Protein AF-Q30PV7-F1 (afdb_monomer_lite)

Secondary structure (DSSP, 8-state):
---HHHHHHHHTGGG---SSHHHHHHHHHHHIIIIIIHH--BGGGTSB-HHHHHHHHHTTS---------TTS--

Structure (mmCIF, N/CA/C/O backbone):
data_AF-Q30PV7-F1
#
_entry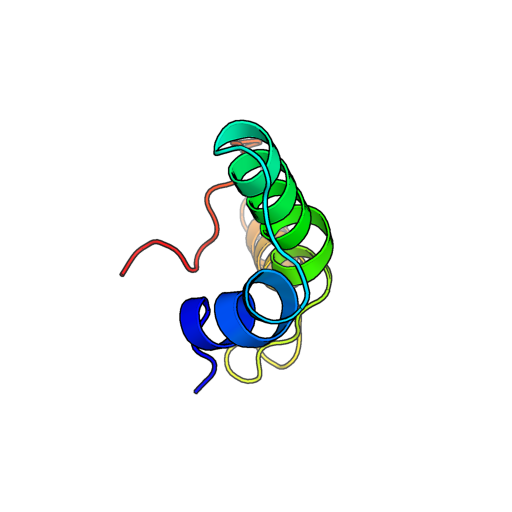.id   AF-Q30PV7-F1
#
loop_
_atom_site.group_PDB
_atom_site.id
_atom_site.type_symbol
_atom_site.label_atom_id
_atom_site.label_alt_id
_atom_site.label_comp_id
_atom_site.label_asym_id
_atom_site.label_entity_id
_atom_site.label_seq_id
_atom_site.pdbx_PDB_ins_code
_atom_site.Cartn_x
_atom_site.Cartn_y
_atom_site.Cartn_z
_atom_site.occupancy
_atom_site.B_iso_or_equiv
_atom_site.auth_seq_id
_atom_site.auth_comp_id
_atom_site.auth_asym_id
_atom_site.auth_atom_id
_atom_s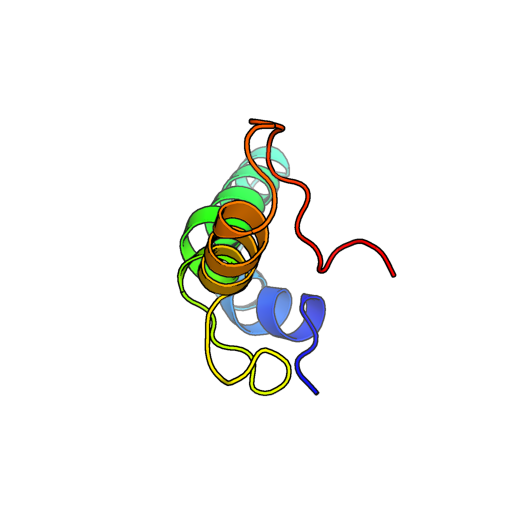ite.pdbx_PDB_model_num
ATOM 1 N N . MET A 1 1 ? -4.980 3.773 -17.447 1.00 50.09 1 MET A N 1
ATOM 2 C CA . MET A 1 1 ? -4.213 4.537 -16.436 1.00 50.09 1 MET A CA 1
ATOM 3 C C . MET A 1 1 ? -4.559 4.002 -15.048 1.00 50.09 1 MET A C 1
ATOM 5 O O . MET A 1 1 ? -5.729 4.017 -14.679 1.00 50.09 1 MET A O 1
ATOM 9 N N . HIS A 1 2 ? -3.584 3.459 -14.315 1.00 64.31 2 HIS A N 1
ATOM 10 C CA . HIS A 1 2 ? -3.810 2.859 -12.993 1.00 64.31 2 HIS A CA 1
ATOM 11 C C . HIS A 1 2 ? -3.498 3.889 -11.903 1.00 64.31 2 HIS A C 1
ATOM 13 O O . HIS A 1 2 ? -2.362 4.337 -11.803 1.00 64.31 2 HIS A O 1
ATOM 19 N N . ASN A 1 3 ? -4.496 4.297 -11.115 1.00 84.19 3 ASN A N 1
ATOM 20 C CA . ASN A 1 3 ? -4.303 5.241 -10.009 1.00 84.19 3 ASN A CA 1
ATOM 21 C C . ASN A 1 3 ? -4.134 4.463 -8.691 1.00 84.19 3 ASN A C 1
ATOM 23 O O . ASN A 1 3 ? -5.024 3.690 -8.306 1.00 84.19 3 ASN A O 1
ATOM 27 N N . PHE A 1 4 ? -3.012 4.687 -8.000 1.00 85.56 4 PHE A N 1
ATOM 28 C CA . PHE A 1 4 ? -2.699 4.090 -6.699 1.00 85.56 4 PHE A CA 1
ATOM 29 C C . PHE A 1 4 ? -3.838 4.294 -5.691 1.00 85.56 4 PHE A C 1
ATOM 31 O O . PHE A 1 4 ? -4.406 3.318 -5.198 1.00 85.56 4 PHE A O 1
ATOM 38 N N . PHE A 1 5 ? -4.264 5.541 -5.463 1.00 87.75 5 PHE A N 1
ATOM 39 C CA . PHE A 1 5 ? -5.286 5.867 -4.463 1.00 87.75 5 PHE A CA 1
ATOM 40 C C . PHE A 1 5 ? -6.651 5.266 -4.792 1.00 87.75 5 PHE A C 1
ATOM 42 O O . PHE A 1 5 ? -7.386 4.855 -3.893 1.00 87.75 5 PHE A O 1
ATOM 49 N N . LYS A 1 6 ? -7.000 5.176 -6.082 1.00 90.75 6 LYS A N 1
ATOM 50 C CA . LYS A 1 6 ? -8.238 4.508 -6.514 1.00 90.75 6 LYS A CA 1
ATOM 51 C C . LYS A 1 6 ? -8.222 3.032 -6.113 1.00 90.75 6 LYS A C 1
ATOM 53 O O . LYS A 1 6 ? -9.237 2.517 -5.644 1.00 90.75 6 LYS A O 1
ATOM 58 N N . SER A 1 7 ? -7.072 2.384 -6.267 1.00 90.94 7 SER A N 1
ATOM 59 C CA . SER A 1 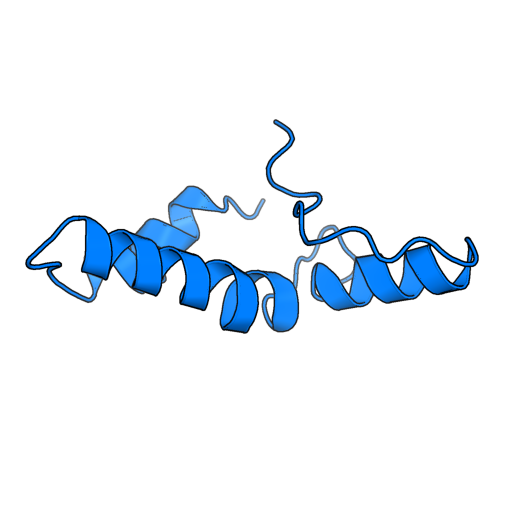7 ? -6.885 0.965 -5.965 1.00 90.94 7 SER A CA 1
ATOM 60 C C . SER A 1 7 ? -6.822 0.710 -4.467 1.00 90.94 7 SER A C 1
ATOM 62 O O . SER A 1 7 ? -7.589 -0.104 -3.972 1.00 90.94 7 SER A O 1
ATOM 64 N N . LEU A 1 8 ? -6.023 1.491 -3.733 1.00 93.19 8 LEU A N 1
ATOM 65 C CA . LEU A 1 8 ? -5.944 1.439 -2.272 1.00 93.19 8 LEU A CA 1
ATOM 66 C C . LEU A 1 8 ? -7.335 1.569 -1.639 1.00 93.19 8 LEU A C 1
ATOM 68 O O . LEU A 1 8 ? -7.729 0.756 -0.804 1.00 93.19 8 LEU A O 1
ATOM 72 N N . LYS A 1 9 ? -8.129 2.552 -2.088 1.00 93.31 9 LYS A N 1
ATOM 73 C CA . LYS A 1 9 ? -9.492 2.735 -1.581 1.00 93.31 9 LYS A CA 1
ATOM 74 C C . LYS A 1 9 ? -10.392 1.543 -1.901 1.00 93.31 9 LYS A C 1
ATOM 76 O O . LYS A 1 9 ? -11.167 1.123 -1.053 1.00 93.31 9 LYS A O 1
ATOM 81 N N . LYS A 1 10 ? -10.333 1.015 -3.127 1.00 94.31 10 LYS A N 1
ATOM 82 C CA . LYS A 1 10 ? -11.189 -0.095 -3.578 1.00 94.31 10 LYS A CA 1
ATOM 83 C C . LYS A 1 10 ? -10.839 -1.421 -2.900 1.00 94.31 10 LYS A C 1
ATOM 85 O O . LYS A 1 10 ? -11.737 -2.189 -2.575 1.00 94.31 10 LYS A O 1
ATOM 90 N N . GLU A 1 11 ? -9.557 -1.707 -2.745 1.00 94.12 11 GLU A N 1
ATOM 91 C CA . GLU A 1 11 ? -9.075 -3.032 -2.357 1.00 94.12 11 GLU A CA 1
ATOM 92 C C . GLU A 1 11 ? -8.830 -3.168 -0.866 1.00 94.12 11 GLU A C 1
ATOM 94 O O . GLU A 1 11 ? -9.021 -4.264 -0.350 1.00 94.12 11 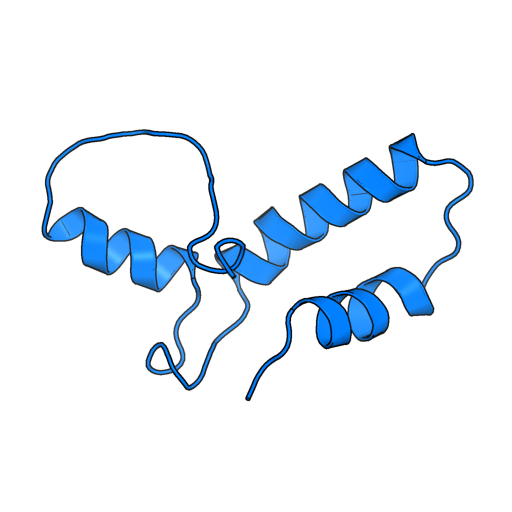GLU A O 1
ATOM 99 N N . LEU A 1 12 ? -8.461 -2.075 -0.193 1.00 94.75 12 LEU A N 1
ATOM 100 C CA . LEU A 1 12 ? -8.174 -2.065 1.234 1.00 94.75 12 LEU A CA 1
ATOM 101 C C . LEU A 1 12 ? -9.244 -1.285 2.005 1.00 94.75 12 LEU A C 1
ATOM 103 O O . LEU A 1 12 ? -9.975 -1.869 2.797 1.00 94.75 12 LEU A O 1
ATOM 107 N N . VAL A 1 13 ? -9.381 0.022 1.748 1.00 94.50 13 VAL A N 1
ATOM 108 C CA . VAL A 1 13 ? -10.169 0.921 2.621 1.00 94.50 13 VAL A CA 1
ATOM 109 C C . VAL A 1 13 ? -11.662 0.591 2.619 1.00 94.50 13 VAL A C 1
ATOM 111 O O . VAL A 1 13 ? -12.295 0.625 3.661 1.00 94.50 13 VAL A O 1
ATOM 114 N N . ARG A 1 14 ? -12.250 0.254 1.467 1.00 95.25 14 ARG A N 1
ATOM 115 C CA . ARG A 1 14 ? -13.686 -0.066 1.379 1.00 95.25 14 ARG A CA 1
ATOM 116 C C . ARG A 1 14 ? -14.052 -1.456 1.902 1.00 95.25 14 ARG A C 1
ATOM 118 O O . ARG A 1 14 ? -15.236 -1.743 2.014 1.00 95.25 14 ARG A O 1
ATOM 125 N N . LYS A 1 15 ? -13.073 -2.328 2.160 1.00 93.62 15 LYS A N 1
ATOM 126 C CA . LYS A 1 15 ? -13.319 -3.724 2.556 1.00 93.62 15 LYS A CA 1
ATOM 127 C C . LYS A 1 15 ? -13.267 -3.958 4.062 1.00 93.62 15 LYS A C 1
ATOM 129 O O . LYS A 1 15 ? -13.649 -5.035 4.503 1.00 93.62 15 LYS A O 1
ATOM 134 N N . GLN A 1 16 ? -12.773 -2.996 4.836 1.00 93.38 16 GLN A N 1
ATOM 135 C CA . GLN A 1 16 ? -12.603 -3.144 6.278 1.00 93.38 16 GLN A CA 1
ATOM 136 C C . GLN A 1 16 ? -12.733 -1.802 6.993 1.00 93.38 16 GLN A C 1
ATOM 138 O O . GLN A 1 16 ? -12.489 -0.748 6.408 1.00 93.38 16 GLN A O 1
ATOM 143 N N . ILE A 1 17 ? -13.081 -1.859 8.274 1.00 94.81 17 ILE A N 1
ATOM 144 C CA . ILE A 1 17 ? -13.101 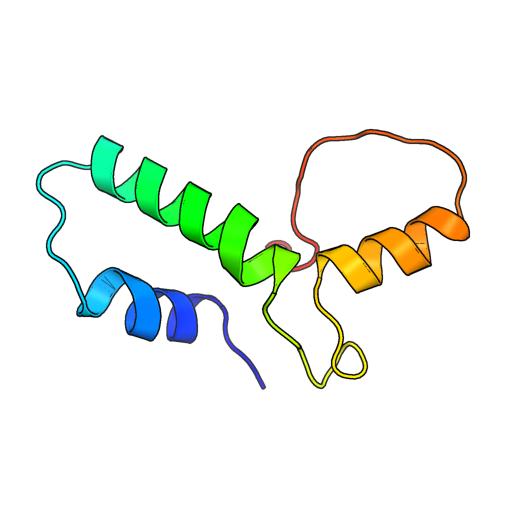-0.705 9.172 1.00 94.81 17 ILE A CA 1
ATOM 145 C C . ILE A 1 17 ? -11.847 -0.774 10.041 1.00 94.81 17 ILE A C 1
ATOM 147 O O . ILE A 1 17 ? -11.524 -1.827 10.588 1.00 94.81 17 ILE A O 1
ATOM 151 N N . PHE A 1 18 ? -11.136 0.345 10.166 1.00 96.19 18 PHE A N 1
ATOM 152 C CA . PHE A 1 18 ? -9.960 0.443 11.026 1.00 96.19 18 PHE A CA 1
ATOM 153 C C . PHE A 1 18 ? -10.354 1.023 12.381 1.00 96.19 18 PHE A C 1
ATOM 155 O O . PHE A 1 18 ? -10.946 2.098 12.436 1.00 96.19 18 PHE A O 1
ATOM 162 N N . LEU A 1 19 ? -10.010 0.318 13.460 1.00 95.56 19 LEU A N 1
ATOM 163 C CA . LEU A 1 19 ? -10.312 0.754 14.827 1.00 95.56 19 LEU A CA 1
ATOM 164 C C . LEU A 1 19 ? -9.412 1.907 15.279 1.00 95.56 19 LEU A C 1
ATOM 166 O O . LEU A 1 19 ? -9.866 2.805 15.979 1.00 95.56 19 LEU A O 1
ATOM 170 N N . THR A 1 20 ? -8.144 1.894 14.861 1.00 97.81 20 THR A N 1
ATOM 171 C CA . THR A 1 20 ? -7.175 2.942 15.194 1.00 97.81 20 THR A CA 1
ATOM 172 C C . THR A 1 20 ? -6.342 3.339 13.981 1.00 97.81 20 THR A C 1
ATOM 174 O O . THR A 1 20 ? -6.276 2.630 12.966 1.00 97.81 20 THR A O 1
ATOM 177 N N . ARG A 1 21 ? -5.680 4.495 14.088 1.00 96.44 21 ARG A N 1
ATOM 178 C CA . ARG A 1 21 ? -4.807 5.019 13.035 1.00 96.44 21 ARG A CA 1
ATOM 179 C C . ARG A 1 21 ? -3.573 4.140 12.833 1.00 96.44 21 ARG A C 1
ATOM 181 O O . ARG A 1 21 ? -3.131 3.977 11.700 1.00 96.44 21 ARG A O 1
ATOM 188 N N . GLU A 1 22 ? -3.043 3.556 13.900 1.00 97.06 22 GLU A N 1
ATOM 189 C CA . GLU A 1 22 ? -1.862 2.688 13.881 1.00 97.06 22 GLU A CA 1
ATOM 190 C C . GLU A 1 22 ? -2.161 1.398 13.110 1.00 97.06 22 GLU A C 1
ATOM 192 O O . GLU A 1 22 ? -1.387 0.999 12.238 1.00 97.06 22 GLU A O 1
ATOM 197 N N . VAL A 1 23 ? -3.333 0.798 13.353 1.00 96.12 23 VAL A N 1
ATOM 198 C CA . VAL A 1 23 ? -3.798 -0.381 12.608 1.00 96.12 23 VAL A CA 1
ATOM 199 C C . VAL A 1 23 ? -3.977 -0.047 11.127 1.00 96.12 23 VAL A C 1
ATOM 201 O O . VAL A 1 23 ? -3.523 -0.804 10.266 1.00 96.12 23 VAL A O 1
ATOM 204 N N . ALA A 1 24 ? -4.585 1.101 10.809 1.00 95.69 24 ALA A N 1
ATOM 205 C CA . ALA A 1 24 ? -4.722 1.553 9.426 1.00 95.69 24 ALA A CA 1
ATOM 206 C C . ALA A 1 24 ? -3.356 1.741 8.747 1.00 95.69 24 ALA A C 1
ATOM 208 O O . ALA A 1 24 ? -3.164 1.279 7.623 1.00 95.69 24 ALA A O 1
ATOM 209 N N . ALA A 1 25 ? -2.398 2.373 9.429 1.00 94.50 25 ALA A N 1
ATOM 210 C CA . ALA A 1 25 ? -1.059 2.613 8.899 1.00 94.50 25 ALA A CA 1
ATOM 211 C C . ALA A 1 25 ? -0.315 1.300 8.620 1.00 94.50 25 ALA A C 1
ATOM 213 O O . ALA A 1 25 ? 0.225 1.127 7.529 1.00 94.50 25 ALA A O 1
ATOM 214 N N . SER A 1 26 ? -0.359 0.350 9.559 1.00 95.12 26 SER A N 1
ATOM 215 C CA . SER A 1 26 ? 0.238 -0.978 9.391 1.00 95.12 26 SER A CA 1
ATOM 216 C C . SER A 1 26 ? -0.369 -1.727 8.199 1.00 95.12 26 SER A C 1
ATOM 218 O O . SER A 1 26 ? 0.361 -2.241 7.354 1.00 95.12 26 SER A O 1
ATOM 220 N N . LYS A 1 27 ? -1.700 -1.704 8.053 1.00 95.31 27 LYS A N 1
ATOM 221 C CA . LYS A 1 27 ? -2.388 -2.352 6.924 1.00 95.31 27 LYS A CA 1
ATOM 222 C C . LYS A 1 27 ? -2.103 -1.687 5.582 1.00 95.31 27 LYS A C 1
ATOM 224 O O . LYS A 1 27 ? -2.009 -2.376 4.568 1.00 95.31 27 LYS A O 1
ATOM 229 N N . ILE A 1 28 ? -1.966 -0.363 5.557 1.00 93.38 28 ILE A N 1
ATOM 230 C CA . ILE A 1 28 ? -1.562 0.367 4.352 1.00 93.38 28 ILE A CA 1
ATOM 231 C C . ILE A 1 28 ? -0.125 0.001 3.973 1.00 93.38 28 ILE A C 1
ATOM 233 O O . ILE A 1 28 ? 0.125 -0.268 2.801 1.00 93.38 28 ILE A O 1
ATOM 237 N N . PHE A 1 29 ? 0.793 -0.056 4.941 1.00 91.50 29 PHE A N 1
ATOM 238 C CA . PHE A 1 29 ? 2.179 -0.461 4.707 1.00 91.50 29 PHE A CA 1
ATOM 239 C C . PHE A 1 29 ? 2.264 -1.885 4.144 1.00 91.50 29 PHE A C 1
ATOM 241 O O . PHE A 1 29 ? 2.856 -2.098 3.089 1.00 91.50 29 PHE A O 1
ATOM 248 N N . GLU A 1 30 ? 1.585 -2.839 4.785 1.00 92.25 30 GLU A N 1
ATOM 249 C CA . GLU A 1 30 ? 1.494 -4.231 4.331 1.00 92.25 30 GLU A CA 1
ATOM 250 C C . GLU A 1 30 ? 0.958 -4.316 2.894 1.00 92.25 30 GLU A C 1
ATOM 252 O O . GLU A 1 30 ? 1.527 -4.998 2.042 1.00 92.25 30 GLU A O 1
ATOM 257 N N . TYR A 1 31 ? -0.106 -3.570 2.590 1.00 93.62 31 TYR A N 1
ATOM 258 C CA . TYR A 1 31 ? -0.676 -3.513 1.248 1.00 93.62 31 TYR A CA 1
ATOM 259 C C . TYR A 1 31 ? 0.300 -2.936 0.214 1.00 93.62 31 TYR A C 1
ATOM 261 O O . TYR A 1 31 ? 0.349 -3.430 -0.914 1.00 93.62 31 TYR A O 1
ATOM 269 N N . ILE A 1 32 ? 1.061 -1.895 0.562 1.00 91.00 32 ILE A N 1
ATOM 270 C CA . ILE A 1 32 ? 2.036 -1.285 -0.348 1.00 91.00 32 ILE A CA 1
ATOM 271 C C . ILE A 1 32 ? 3.162 -2.280 -0.649 1.00 91.00 32 ILE A C 1
ATOM 273 O O . ILE A 1 32 ? 3.394 -2.584 -1.816 1.00 91.00 32 ILE A O 1
ATOM 277 N N . GLU A 1 33 ? 3.789 -2.859 0.373 1.00 86.50 33 GLU A N 1
ATOM 278 C CA . GLU A 1 33 ? 4.967 -3.718 0.203 1.00 86.50 33 GLU A CA 1
ATOM 279 C C . GLU A 1 33 ? 4.613 -5.113 -0.333 1.00 86.50 33 GLU A C 1
ATOM 281 O O . GLU A 1 33 ? 5.146 -5.586 -1.343 1.00 86.50 33 GLU A O 1
ATOM 286 N N . MET A 1 34 ? 3.666 -5.791 0.316 1.00 88.88 34 MET A N 1
ATOM 287 C CA . MET A 1 34 ? 3.394 -7.212 0.070 1.00 88.88 34 MET A CA 1
ATOM 288 C C . MET A 1 34 ? 2.414 -7.469 -1.075 1.00 88.88 34 MET A C 1
ATOM 290 O O . MET A 1 34 ? 2.274 -8.612 -1.525 1.00 88.88 34 MET A O 1
ATOM 294 N N . PHE A 1 35 ? 1.718 -6.432 -1.548 1.00 90.50 35 PHE A N 1
ATOM 295 C CA . PHE A 1 35 ? 0.760 -6.569 -2.640 1.00 90.50 35 PHE A CA 1
ATOM 296 C C . PHE A 1 35 ? 1.017 -5.595 -3.786 1.00 90.50 35 PHE A C 1
ATOM 298 O O . PHE A 1 35 ? 1.182 -6.032 -4.925 1.00 90.50 35 PHE A O 1
ATOM 305 N N . TYR A 1 36 ? 1.049 -4.289 -3.522 1.00 89.94 36 TYR A N 1
ATOM 306 C CA . TYR A 1 36 ? 1.156 -3.297 -4.586 1.00 89.94 36 TYR A CA 1
ATOM 307 C C . TYR A 1 36 ? 2.521 -3.371 -5.281 1.00 89.94 36 TYR A C 1
ATOM 309 O O . TYR A 1 36 ? 2.588 -3.695 -6.460 1.00 89.94 36 TYR A O 1
ATOM 317 N N . ASN A 1 37 ? 3.612 -3.145 -4.557 1.00 86.69 37 ASN A N 1
ATOM 318 C CA . ASN A 1 37 ? 4.954 -3.088 -5.131 1.00 86.69 37 ASN A CA 1
ATOM 319 C C . ASN A 1 37 ? 5.435 -4.457 -5.634 1.00 86.69 37 ASN A C 1
ATOM 321 O O . ASN A 1 37 ? 6.083 -4.545 -6.673 1.00 86.69 37 ASN A O 1
ATOM 325 N N . SER A 1 38 ? 5.068 -5.539 -4.944 1.00 86.38 38 SER A N 1
ATOM 326 C CA . SER A 1 38 ? 5.537 -6.893 -5.263 1.00 86.38 38 SER A CA 1
ATOM 327 C C . SER A 1 38 ? 4.719 -7.618 -6.333 1.00 86.38 38 SER A C 1
ATOM 329 O O . SER A 1 38 ? 5.303 -8.321 -7.155 1.00 86.38 38 SER A O 1
ATOM 331 N N . LYS A 1 39 ? 3.386 -7.483 -6.346 1.00 88.25 39 LYS A N 1
ATOM 332 C CA . LYS A 1 39 ? 2.506 -8.330 -7.181 1.00 88.25 39 LYS A CA 1
ATOM 333 C C . LYS A 1 39 ? 1.720 -7.569 -8.238 1.00 88.25 39 LYS A C 1
ATOM 335 O O . LYS A 1 39 ? 1.285 -8.169 -9.224 1.00 88.25 39 LYS A O 1
ATOM 340 N N . ARG A 1 40 ? 1.461 -6.273 -8.049 1.00 88.25 40 ARG A N 1
ATOM 341 C CA . ARG A 1 40 ? 0.589 -5.534 -8.962 1.00 88.25 40 ARG A CA 1
ATOM 342 C C . ARG A 1 40 ? 1.294 -5.263 -10.280 1.00 88.25 40 ARG A C 1
ATOM 344 O O . ARG A 1 40 ? 2.265 -4.528 -10.323 1.00 88.25 40 ARG A O 1
ATOM 351 N N . ARG A 1 41 ? 0.733 -5.779 -11.369 1.00 89.00 41 ARG A N 1
ATOM 352 C CA . ARG A 1 41 ? 1.236 -5.539 -12.724 1.00 89.00 41 ARG A CA 1
ATOM 353 C C . ARG A 1 41 ? 0.708 -4.230 -13.291 1.00 89.00 41 ARG A C 1
ATOM 355 O O . ARG A 1 41 ? -0.487 -3.942 -13.195 1.00 89.00 41 ARG A O 1
ATOM 362 N N . HIS A 1 42 ? 1.589 -3.466 -13.928 1.00 83.94 42 HIS A N 1
ATOM 363 C CA . HIS A 1 42 ? 1.245 -2.206 -14.581 1.00 83.94 42 HIS A CA 1
ATOM 364 C C . HIS A 1 42 ? 1.490 -2.301 -16.086 1.00 83.94 42 HIS A C 1
ATOM 366 O O . HIS A 1 42 ? 2.602 -2.585 -16.516 1.00 83.94 42 HIS A O 1
ATOM 372 N N . SER A 1 43 ? 0.476 -2.000 -16.905 1.00 81.81 43 SER A N 1
ATOM 373 C CA . SER A 1 43 ? 0.618 -2.016 -18.371 1.00 81.81 43 SER A CA 1
ATOM 374 C C . SER A 1 43 ? 1.686 -1.033 -18.867 1.00 81.81 43 SER A C 1
ATOM 376 O O . SER A 1 43 ? 2.408 -1.336 -19.805 1.00 81.81 43 SER A O 1
ATOM 378 N N . TYR A 1 44 ? 1.838 0.111 -18.189 1.00 80.19 44 TYR A N 1
ATOM 379 C CA . TYR A 1 44 ? 2.894 1.091 -18.471 1.00 80.19 44 TYR A CA 1
ATOM 380 C C . TYR A 1 44 ? 4.310 0.554 -18.205 1.00 80.19 44 TYR A C 1
ATOM 382 O O . TYR A 1 44 ? 5.249 0.979 -18.862 1.00 80.19 44 TYR A O 1
ATOM 390 N N . LEU A 1 45 ? 4.462 -0.394 -17.276 1.00 79.88 45 LEU A N 1
ATOM 391 C CA . LEU A 1 45 ? 5.747 -1.031 -16.973 1.00 79.88 45 LEU A CA 1
ATOM 392 C C . LEU A 1 45 ? 5.995 -2.280 -17.837 1.00 79.88 45 LEU A C 1
ATOM 394 O O . LEU A 1 45 ? 6.922 -3.025 -17.565 1.00 79.88 45 LEU A O 1
ATOM 398 N N . GLY A 1 46 ? 5.166 -2.558 -18.849 1.00 84.00 46 GLY A N 1
ATOM 399 C CA . GLY A 1 46 ? 5.279 -3.798 -19.624 1.00 84.00 46 GLY A CA 1
ATOM 400 C C . GLY A 1 46 ? 4.688 -5.015 -18.908 1.00 84.00 46 GLY A C 1
ATOM 401 O O . GLY A 1 46 ? 5.160 -6.130 -19.085 1.00 84.00 46 GLY A O 1
ATOM 402 N N . HIS A 1 47 ? 3.638 -4.811 -18.104 1.00 87.25 47 HIS A N 1
ATOM 403 C CA . HIS A 1 47 ? 2.927 -5.862 -17.363 1.00 87.25 47 HIS A CA 1
ATOM 404 C C . HIS A 1 47 ? 3.738 -6.563 -16.262 1.00 87.25 47 HIS A C 1
ATOM 406 O O . HIS A 1 47 ? 3.356 -7.649 -15.830 1.00 87.25 47 HIS A O 1
ATOM 412 N N . ILE A 1 48 ? 4.772 -5.913 -15.735 1.00 87.38 48 ILE A N 1
ATOM 413 C CA . ILE A 1 48 ? 5.516 -6.369 -14.552 1.00 87.38 48 ILE A CA 1
ATOM 414 C C . ILE A 1 48 ? 5.173 -5.522 -13.321 1.00 87.38 48 ILE A C 1
ATOM 416 O O . ILE A 1 48 ? 4.491 -4.489 -13.431 1.00 87.38 48 ILE A O 1
ATOM 420 N N . SER A 1 49 ? 5.577 -5.992 -12.142 1.00 86.38 49 SER A N 1
ATOM 421 C CA . SER A 1 49 ? 5.407 -5.252 -10.891 1.00 86.38 49 SER A CA 1
ATOM 422 C C . SER A 1 49 ? 6.448 -4.142 -10.717 1.00 86.38 49 SER A C 1
ATOM 424 O O . SER A 1 49 ? 7.514 -4.198 -11.332 1.00 86.38 49 SER A O 1
ATOM 426 N N . PRO A 1 50 ? 6.172 -3.117 -9.887 1.00 85.06 50 PRO A N 1
ATOM 427 C CA . PRO A 1 50 ? 7.166 -2.101 -9.551 1.00 85.06 50 PRO A CA 1
ATOM 428 C C . PRO A 1 50 ? 8.488 -2.695 -9.049 1.00 85.06 50 PRO A C 1
ATOM 430 O O . PRO A 1 50 ? 9.539 -2.282 -9.525 1.00 85.06 50 PRO A O 1
ATOM 433 N N . ASN A 1 51 ? 8.448 -3.711 -8.181 1.00 86.12 51 ASN A N 1
ATOM 434 C CA . ASN A 1 51 ? 9.661 -4.376 -7.693 1.00 86.12 51 ASN A CA 1
ATOM 435 C C . ASN A 1 51 ? 10.404 -5.120 -8.807 1.00 86.12 51 ASN A C 1
ATOM 437 O O . ASN A 1 51 ? 11.629 -5.108 -8.838 1.00 86.12 51 ASN A O 1
ATOM 441 N N . GLU A 1 52 ? 9.689 -5.781 -9.720 1.00 86.62 52 GLU A N 1
ATOM 442 C CA . GLU A 1 52 ? 10.311 -6.444 -10.874 1.00 86.62 52 GLU A CA 1
ATOM 443 C C . GLU A 1 52 ? 10.980 -5.422 -11.800 1.00 86.62 52 GLU A C 1
ATOM 445 O O . GLU A 1 52 ? 12.107 -5.636 -12.242 1.00 86.62 52 GLU A O 1
ATOM 450 N N . PHE A 1 53 ? 10.319 -4.287 -12.037 1.00 85.62 53 PHE A N 1
ATOM 451 C CA . PHE A 1 53 ? 10.869 -3.187 -12.822 1.00 85.62 53 PHE A CA 1
ATOM 452 C C . PHE A 1 53 ? 12.117 -2.584 -12.162 1.00 85.62 53 PHE A C 1
ATOM 454 O O . PHE A 1 53 ? 13.138 -2.408 -12.826 1.00 85.62 53 PHE A O 1
ATOM 461 N N . GLU A 1 54 ? 12.070 -2.319 -10.852 1.00 83.50 54 GLU A N 1
ATOM 462 C CA . GLU A 1 54 ? 13.219 -1.828 -10.085 1.00 83.50 54 GLU A CA 1
ATOM 463 C C . GLU A 1 54 ? 14.367 -2.835 -10.090 1.00 83.50 54 GLU A C 1
ATOM 465 O O . GLU A 1 54 ? 15.493 -2.442 -10.362 1.00 83.50 54 GLU A O 1
ATOM 470 N N . ASN A 1 55 ? 14.109 -4.128 -9.885 1.00 83.38 55 ASN A N 1
ATOM 471 C CA . ASN A 1 55 ? 15.140 -5.168 -9.947 1.00 83.38 55 ASN A CA 1
ATOM 472 C C . ASN A 1 55 ? 15.783 -5.254 -11.337 1.00 83.38 55 ASN A C 1
ATOM 474 O O . ASN A 1 55 ? 17.002 -5.365 -11.443 1.00 83.38 55 ASN A O 1
ATOM 478 N N . MET A 1 56 ? 14.989 -5.158 -12.407 1.00 80.44 56 MET A N 1
ATOM 479 C CA . MET A 1 56 ? 15.504 -5.147 -13.777 1.00 80.44 56 MET A CA 1
ATOM 480 C C . MET A 1 56 ? 16.347 -3.894 -14.061 1.00 80.44 56 MET A C 1
ATOM 482 O O . MET A 1 56 ? 17.372 -3.983 -14.733 1.00 80.44 56 MET A O 1
ATOM 486 N N . SER A 1 57 ? 15.959 -2.744 -13.500 1.00 70.94 57 SER A N 1
ATOM 487 C CA . SER A 1 57 ? 16.725 -1.496 -13.576 1.00 70.94 57 SER A CA 1
ATOM 488 C C . SER A 1 57 ? 17.989 -1.517 -12.704 1.00 70.94 57 SER A C 1
ATOM 490 O O . SER A 1 57 ? 19.021 -1.002 -13.120 1.00 70.94 57 SER A O 1
ATOM 492 N N . LEU A 1 58 ? 17.938 -2.112 -11.510 1.00 61.88 58 LEU A N 1
ATOM 493 C CA . LEU A 1 58 ? 19.056 -2.224 -10.565 1.00 61.88 58 LEU A CA 1
ATOM 494 C C . LEU A 1 58 ? 20.126 -3.202 -11.054 1.00 61.88 58 LEU A C 1
ATOM 496 O O . LEU A 1 58 ? 21.307 -2.990 -10.794 1.00 61.88 58 LEU A O 1
ATOM 500 N N . LEU A 1 59 ? 19.745 -4.231 -11.815 1.00 54.69 59 LEU A N 1
ATOM 501 C CA . LEU A 1 59 ? 20.696 -5.113 -12.499 1.00 54.69 59 LEU A CA 1
ATOM 502 C C . LEU A 1 59 ? 21.550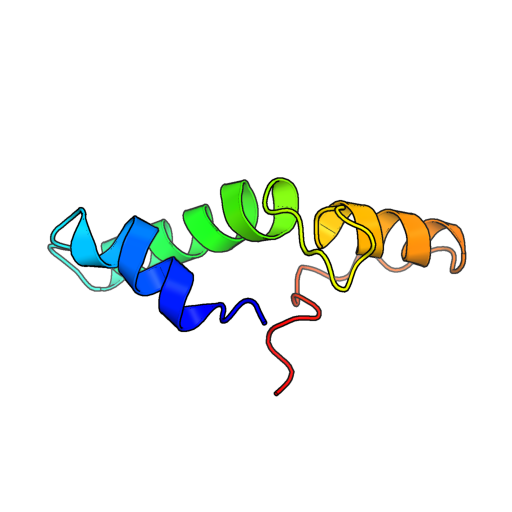 -4.370 -13.548 1.00 54.69 59 LEU A C 1
ATOM 504 O O . LEU A 1 59 ? 22.618 -4.860 -13.903 1.00 54.69 59 LEU A O 1
ATOM 508 N N . LEU A 1 60 ? 21.134 -3.178 -13.999 1.00 51.28 60 LEU A N 1
ATOM 509 C CA . LEU A 1 60 ? 21.916 -2.311 -14.893 1.00 51.28 60 LEU A CA 1
ATOM 510 C C . LEU A 1 60 ? 22.794 -1.289 -14.144 1.00 51.28 60 LEU A C 1
ATOM 512 O O . LEU A 1 60 ? 23.710 -0.725 -14.737 1.00 51.28 60 LEU A O 1
ATOM 516 N N . SER A 1 61 ? 22.559 -1.058 -12.849 1.00 48.62 61 SER A N 1
ATOM 517 C CA . SER A 1 61 ? 23.278 -0.074 -12.032 1.00 48.62 61 SER A CA 1
ATOM 518 C C . SER A 1 61 ? 23.693 -0.704 -10.700 1.00 48.62 61 SER A C 1
ATOM 520 O O . SER A 1 61 ? 22.963 -0.635 -9.712 1.00 48.62 61 SER A O 1
ATOM 522 N N . PHE A 1 62 ? 24.849 -1.368 -10.666 1.00 43.25 62 PHE A N 1
ATOM 523 C CA . PHE A 1 62 ? 25.364 -2.019 -9.460 1.00 43.25 62 PHE A CA 1
ATOM 524 C C . PHE A 1 62 ? 25.301 -1.110 -8.216 1.00 43.25 62 PHE A C 1
ATOM 526 O O . PHE A 1 62 ? 25.984 -0.094 -8.136 1.00 43.25 62 PHE A O 1
ATOM 533 N N . GLY A 1 63 ? 24.544 -1.562 -7.210 1.00 49.19 63 GLY A N 1
ATOM 534 C CA . GLY A 1 63 ? 24.873 -1.377 -5.798 1.00 49.19 63 GLY A CA 1
ATOM 535 C C . GLY A 1 63 ? 24.446 -0.077 -5.119 1.00 49.19 63 GLY A C 1
ATOM 536 O O . GLY A 1 63 ? 25.307 0.679 -4.691 1.00 49.19 63 GLY A O 1
ATOM 537 N N . VAL A 1 64 ? 23.152 0.094 -4.822 1.00 43.22 64 VAL A N 1
ATOM 538 C CA . VAL A 1 64 ? 22.750 0.778 -3.579 1.00 43.22 64 VAL A CA 1
ATOM 539 C C . VAL A 1 64 ? 21.502 0.117 -2.995 1.00 43.22 64 VAL A C 1
ATOM 541 O O . VAL A 1 64 ? 20.398 0.247 -3.514 1.00 43.22 64 VAL A O 1
ATOM 544 N N . ARG A 1 65 ? 21.682 -0.589 -1.874 1.00 44.53 65 ARG A N 1
ATOM 545 C CA . ARG A 1 65 ? 20.594 -0.942 -0.957 1.00 44.53 65 ARG A CA 1
ATOM 546 C C . ARG A 1 65 ? 20.156 0.344 -0.263 1.00 44.53 65 ARG A C 1
ATOM 548 O O . ARG A 1 65 ? 20.705 0.688 0.775 1.00 44.53 65 ARG A O 1
ATOM 555 N N . ASN A 1 66 ? 19.209 1.064 -0.848 1.00 39.72 66 ASN A N 1
ATOM 556 C CA . ASN A 1 66 ? 18.457 2.084 -0.132 1.00 39.72 66 ASN A CA 1
ATOM 557 C C . ASN A 1 66 ? 17.003 1.650 -0.087 1.00 39.72 66 ASN A C 1
ATOM 559 O O . ASN A 1 66 ? 16.417 1.289 -1.104 1.00 39.72 66 ASN A O 1
ATOM 563 N N . LEU A 1 67 ? 16.474 1.624 1.132 1.00 41.31 67 LEU A N 1
ATOM 564 C CA . LEU A 1 67 ? 15.100 1.278 1.422 1.00 41.31 67 LEU A CA 1
ATOM 565 C C . LEU A 1 67 ? 14.148 2.029 0.491 1.00 41.31 67 LEU A C 1
ATOM 567 O O . LEU A 1 67 ? 14.152 3.257 0.447 1.00 41.31 67 LEU A O 1
ATOM 571 N N . CYS A 1 68 ? 13.329 1.242 -0.200 1.00 47.34 68 CYS A N 1
ATOM 572 C CA . CYS A 1 68 ? 11.899 1.455 -0.350 1.00 47.34 68 CYS A CA 1
ATOM 573 C C . CYS A 1 68 ? 11.468 2.930 -0.375 1.00 47.34 68 CYS A C 1
ATOM 575 O O . CYS A 1 68 ? 10.992 3.495 0.610 1.00 47.34 68 CYS A O 1
ATOM 577 N N . LEU A 1 69 ? 11.607 3.548 -1.541 1.00 41.97 69 LEU A N 1
ATOM 578 C CA . LEU A 1 69 ? 10.748 4.653 -1.933 1.00 41.97 69 LEU A CA 1
ATOM 579 C C . LEU A 1 69 ? 10.185 4.285 -3.299 1.00 41.97 69 LEU A C 1
ATOM 581 O O . LEU A 1 69 ? 10.929 4.326 -4.278 1.00 41.97 69 LEU A O 1
ATOM 585 N N . PRO A 1 70 ? 8.897 3.906 -3.374 1.00 49.41 70 PRO A N 1
ATOM 586 C CA . PRO A 1 70 ? 8.319 3.423 -4.610 1.00 49.41 70 PRO A CA 1
ATOM 587 C C . PRO A 1 70 ? 8.445 4.522 -5.655 1.00 49.41 70 PRO A C 1
ATOM 589 O O . PRO A 1 70 ? 8.002 5.655 -5.424 1.00 49.41 70 PRO A O 1
ATOM 592 N N . LEU A 1 71 ? 8.942 4.162 -6.837 1.00 48.34 71 LEU A N 1
ATOM 593 C CA . LEU A 1 71 ? 8.911 4.972 -8.063 1.00 48.34 71 LEU A CA 1
ATOM 594 C C . LEU A 1 71 ? 7.527 5.580 -8.398 1.00 48.34 71 LEU A C 1
ATOM 596 O O . LEU A 1 71 ? 7.408 6.393 -9.309 1.00 48.34 71 LEU A O 1
ATOM 600 N N . PHE A 1 72 ? 6.473 5.228 -7.657 1.00 48.31 72 PHE A N 1
ATOM 601 C CA . PHE A 1 72 ? 5.100 5.693 -7.831 1.00 48.31 72 PHE A CA 1
ATOM 602 C C . PHE A 1 72 ? 4.616 6.793 -6.866 1.00 48.31 72 PHE A C 1
ATOM 604 O O . PHE A 1 72 ? 3.511 7.292 -7.069 1.00 48.31 72 PHE A O 1
ATOM 611 N N . PHE A 1 73 ? 5.396 7.197 -5.853 1.00 46.00 73 PHE A N 1
ATOM 612 C CA . PHE A 1 73 ? 5.010 8.279 -4.920 1.00 46.00 73 PHE A CA 1
ATOM 613 C C . PHE A 1 73 ? 5.566 9.669 -5.283 1.00 46.00 73 PHE A C 1
ATOM 615 O O . PHE A 1 73 ? 5.254 10.642 -4.604 1.00 46.00 73 PHE A O 1
ATOM 622 N N . LYS A 1 74 ? 6.362 9.799 -6.354 1.00 36.00 74 LYS A N 1
ATOM 623 C CA . LYS A 1 74 ? 6.947 11.083 -6.790 1.00 36.00 74 LYS A CA 1
ATOM 624 C C . LYS A 1 74 ? 6.076 11.854 -7.794 1.00 36.00 74 LYS A C 1
ATOM 626 O O . LYS A 1 74 ? 6.579 12.297 -8.826 1.00 36.00 74 LYS A O 1
ATOM 631 N N . LYS A 1 75 ? 4.781 12.016 -7.522 1.00 34.72 75 LYS A N 1
ATOM 632 C CA . LYS A 1 75 ? 3.963 12.984 -8.263 1.00 34.72 75 LYS A CA 1
ATOM 633 C C . LYS A 1 75 ? 3.000 13.723 -7.357 1.00 34.72 75 LYS A C 1
ATOM 635 O O . LYS A 1 75 ? 2.388 13.048 -6.502 1.00 34.72 75 LYS A O 1
#

Radius of gyration: 14.0 Å; chains: 1; bounding box: 39×21×35 Å

pLDDT: mean 78.31, std 19.69, range [34.72, 97.81]

InterPro domains:
  IPR001584 Integrase, catalytic core [PF13333] (2-58)
  IPR050900 Transposase IS3/IS150/IS904 [PTHR46889] (1-56)

Foldseek 3Di:
DDDPVVCCCVPPVVPDDDPDPVSVVVSSVCCVPVPQQQPDFDVVLVGHHQVVSVVVVCVVPDDDPDDDDGPPPPD

Sequence (75 aa):
MHNFFKSLKKELVRKQIFLTREVAASKIFEYIEMFYNSKRRHSYLGHISPNEFENMSLLLSFGVRNLCLPLFFKK

Organism: Sulfurimonas denitrificans (strain ATCC 33889 / DSM 1251) (NCBI:txid326298)